Protein AF-A0A955ZIU8-F1 (afdb_monomer)

Secondary structure (DSSP, 8-state):
-HHHHHHHTT--HHHHHHHHHHTTTGGGTS-HHHHHHHHHHHH---

Foldseek 3Di:
DQLVVCVVVVADSVLSVVLCVVCVVVPVPDDSVVSNVSSCVSRDDD

Mean predicted aligned error: 4.4 Å

Nearest PDB structures (foldseek):
  2ztd-assembly1_B  TM=8.368E-01  e=2.867E-01  Mycobacterium tuberculosis
  2ztd-assembly1_A  TM=8.366E-01  e=4.431E-01  Mycobacterium tuberculosis
  2h5x-assembly1_A  TM=8.348E-01  e=5.682E-01  Mycobacterium tuberculosis H37Rv
  2h5x-assembly1_B-2  TM=8.122E-01  e=9.343E-01  Mycobacterium tuberculosis H37Rv

Solvent-accessible surface area (backbone atoms only — not comparable to full-atom values): 2741 Å² total; per-residue (Å²): 115,67,47,61,52,37,40,71,73,68,41,55,64,70,59,24,45,53,41,42,60,70,40,54,77,49,56,81,81,43,53,73,68,56,50,49,54,51,36,48,62,74,70,50,83,129

Radius of gyration: 9.47 Å; Cα contacts (8 Å, |Δi|>4): 30; chains: 1; bounding box: 21×20×21 Å

Sequence (46 aa):
KLLLALTSQGFKKAEATKATEKLAAEARSLSLEELLRRALGLLVPR

Structure (mmCIF, N/CA/C/O backbone):
data_AF-A0A955ZIU8-F1
#
_entry.id   AF-A0A955ZIU8-F1
#
loop_
_atom_site.group_PDB
_atom_site.id
_atom_site.type_symbol
_atom_site.label_atom_id
_atom_site.label_alt_id
_atom_site.label_comp_id
_atom_site.label_asym_id
_atom_site.label_entity_id
_atom_site.label_seq_id
_atom_site.pdbx_PDB_ins_code
_atom_site.Cartn_x
_atom_site.Cartn_y
_atom_site.Cartn_z
_atom_site.occupancy
_atom_site.B_iso_or_equiv
_atom_site.auth_seq_id
_atom_site.auth_comp_id
_atom_site.auth_asym_id
_atom_s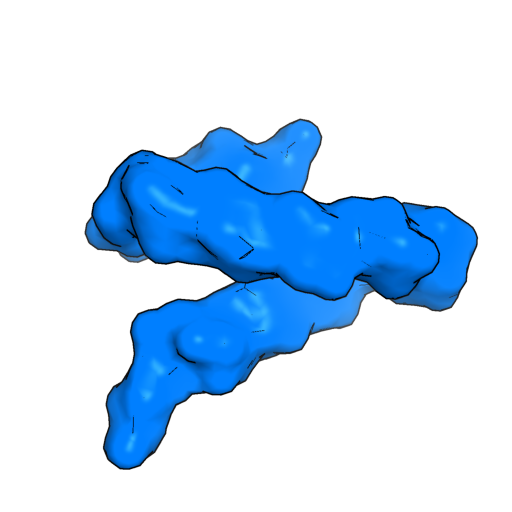ite.auth_atom_id
_atom_site.pdbx_PDB_model_num
ATOM 1 N N . LYS A 1 1 ? 1.165 7.938 -6.558 1.00 78.75 1 LYS A N 1
ATOM 2 C CA . LYS A 1 1 ? -0.186 7.326 -6.688 1.00 78.75 1 LYS A CA 1
ATOM 3 C C . LYS A 1 1 ? -0.403 6.160 -5.710 1.00 78.75 1 LYS A C 1
ATOM 5 O O . LYS A 1 1 ? -1.506 6.048 -5.201 1.00 78.75 1 LYS A O 1
ATOM 10 N N . LEU A 1 2 ? 0.628 5.367 -5.375 1.00 79.88 2 LEU A N 1
ATOM 11 C CA . LEU A 1 2 ? 0.536 4.242 -4.425 1.00 79.88 2 LEU A CA 1
ATOM 12 C C . LEU A 1 2 ? 0.103 4.648 -2.998 1.00 79.88 2 LEU A C 1
ATOM 14 O O . LEU A 1 2 ? -0.848 4.083 -2.471 1.00 79.88 2 LEU A O 1
ATOM 18 N N . LEU A 1 3 ? 0.723 5.686 -2.418 1.00 85.06 3 LEU A N 1
ATOM 19 C CA . LEU A 1 3 ? 0.387 6.189 -1.075 1.00 85.06 3 LEU A CA 1
ATOM 20 C C . LEU A 1 3 ? -1.104 6.518 -0.923 1.00 85.06 3 LEU A C 1
ATOM 22 O O . LEU A 1 3 ? -1.738 6.113 0.044 1.00 85.06 3 LEU A O 1
ATOM 26 N N . LEU A 1 4 ? -1.654 7.232 -1.909 1.00 86.62 4 LEU A N 1
ATOM 27 C CA . LEU A 1 4 ? -3.037 7.702 -1.890 1.00 86.62 4 LEU A CA 1
ATOM 28 C C . LEU A 1 4 ? -4.035 6.537 -1.965 1.00 86.62 4 LEU A C 1
ATOM 30 O O . LEU A 1 4 ? -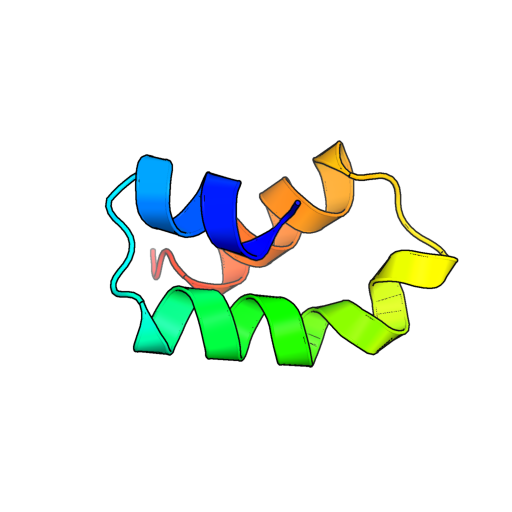5.091 6.585 -1.339 1.00 86.62 4 LEU A O 1
ATOM 34 N N . ALA A 1 5 ? -3.684 5.488 -2.716 1.00 86.31 5 ALA A N 1
ATOM 35 C CA . ALA A 1 5 ? -4.481 4.272 -2.830 1.00 86.31 5 ALA A CA 1
ATOM 36 C C . ALA A 1 5 ? -4.526 3.508 -1.498 1.00 86.31 5 ALA A C 1
ATOM 38 O O . ALA A 1 5 ? -5.598 3.096 -1.068 1.00 86.31 5 ALA A O 1
ATOM 39 N N . LEU A 1 6 ? -3.390 3.393 -0.804 1.00 84.94 6 LEU A N 1
ATOM 40 C CA . LEU A 1 6 ? -3.315 2.745 0.509 1.00 84.94 6 LEU A CA 1
ATOM 41 C C . LEU A 1 6 ? -4.065 3.543 1.585 1.00 84.94 6 LEU A C 1
ATOM 43 O O . LEU A 1 6 ? -4.823 2.970 2.360 1.00 84.94 6 LEU A O 1
ATOM 47 N N . THR A 1 7 ? -3.936 4.870 1.600 1.00 87.25 7 THR A N 1
ATOM 48 C CA . THR A 1 7 ? -4.716 5.704 2.528 1.00 87.25 7 THR A CA 1
ATOM 49 C C . THR A 1 7 ? -6.213 5.682 2.220 1.00 87.25 7 THR A C 1
ATOM 51 O O . THR A 1 7 ? -7.014 5.717 3.147 1.00 87.25 7 THR A O 1
ATOM 54 N N . SER A 1 8 ? -6.608 5.573 0.943 1.00 87.56 8 SER A N 1
ATOM 55 C CA . SER A 1 8 ? -8.025 5.445 0.551 1.00 87.56 8 SER A CA 1
ATOM 56 C C . SER A 1 8 ? -8.618 4.079 0.907 1.00 87.56 8 SER A C 1
ATOM 58 O O . SER A 1 8 ? -9.818 3.976 1.123 1.00 87.56 8 SER A O 1
ATOM 60 N N . GLN A 1 9 ? -7.783 3.043 1.014 1.00 83.12 9 GLN A N 1
ATOM 61 C CA . GLN A 1 9 ? -8.168 1.717 1.512 1.00 83.12 9 GLN A CA 1
ATOM 62 C C . GLN A 1 9 ? -8.337 1.666 3.045 1.00 83.12 9 GLN A C 1
ATOM 64 O O . GLN A 1 9 ? -8.692 0.623 3.584 1.00 83.12 9 GLN A O 1
ATOM 69 N N . GLY A 1 10 ? -8.088 2.768 3.764 1.00 86.12 10 GLY A N 1
ATOM 70 C CA . GLY A 1 10 ? -8.237 2.838 5.222 1.00 86.12 10 GLY A CA 1
ATOM 71 C C . GLY A 1 10 ? -6.968 2.505 6.013 1.00 86.12 10 GLY A C 1
ATOM 72 O O . GLY A 1 10 ? -7.005 2.489 7.244 1.00 86.12 10 GLY A O 1
ATOM 73 N N . PHE A 1 11 ? -5.824 2.288 5.351 1.00 87.94 11 PHE A N 1
ATOM 74 C CA . PHE A 1 11 ? -4.552 2.106 6.053 1.00 87.94 11 PHE A CA 1
ATOM 75 C C . PHE A 1 11 ? -4.067 3.423 6.668 1.00 87.94 11 PHE A C 1
ATOM 77 O O . PH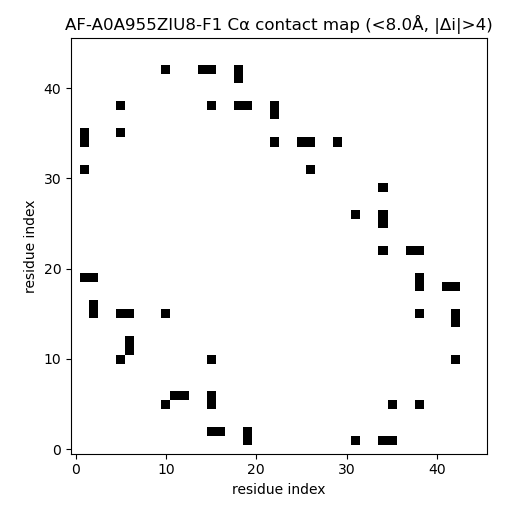E A 1 11 ? -4.173 4.499 6.069 1.00 87.94 11 PHE A O 1
ATOM 84 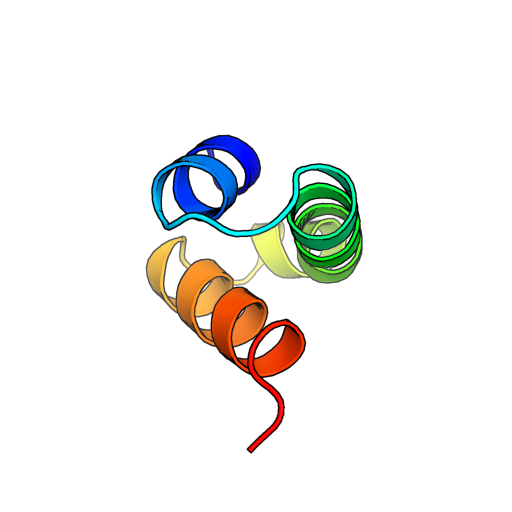N N . LYS A 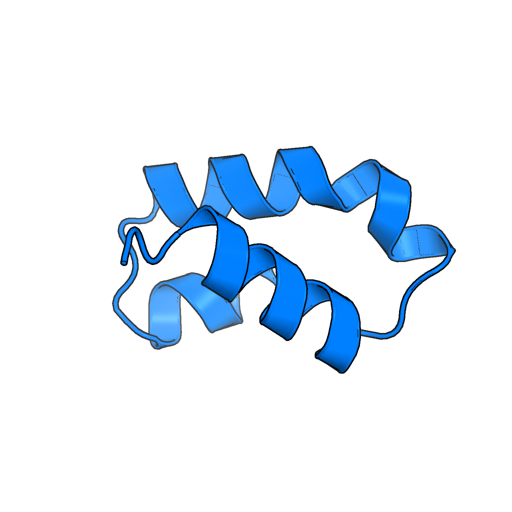1 12 ? -3.481 3.341 7.870 1.00 89.50 12 LYS A N 1
ATOM 85 C CA . LYS A 1 12 ? -2.905 4.506 8.558 1.00 89.50 12 LYS A CA 1
ATOM 86 C C . LYS A 1 12 ? -1.853 5.166 7.668 1.00 89.50 12 LYS A C 1
ATOM 88 O O . LYS A 1 12 ? -0.996 4.488 7.109 1.00 89.50 12 LYS A O 1
ATOM 93 N N . LYS A 1 13 ? -1.859 6.501 7.604 1.00 87.81 13 LYS A N 1
ATOM 94 C CA . LYS A 1 13 ? -0.922 7.283 6.778 1.00 87.81 13 LYS A CA 1
ATOM 95 C C . LYS A 1 13 ? 0.542 6.887 7.006 1.00 87.81 13 LYS A C 1
ATOM 97 O O . LYS A 1 13 ? 1.274 6.736 6.041 1.00 87.81 13 LYS A O 1
ATOM 102 N N . ALA A 1 14 ? 0.947 6.664 8.257 1.00 87.88 14 ALA A N 1
ATOM 103 C CA . ALA A 1 14 ? 2.308 6.237 8.593 1.00 87.88 14 ALA A CA 1
ATOM 104 C C . ALA A 1 14 ? 2.670 4.859 8.003 1.00 87.88 14 ALA A C 1
ATOM 106 O O . ALA A 1 14 ? 3.739 4.694 7.423 1.00 87.88 14 ALA A O 1
ATOM 107 N N . GLU A 1 15 ? 1.755 3.896 8.098 1.00 87.88 15 GLU A N 1
ATOM 108 C CA . GLU A 1 15 ? 1.916 2.541 7.564 1.00 87.88 15 GLU A CA 1
ATOM 109 C C . GLU A 1 15 ? 1.943 2.557 6.026 1.00 87.88 15 GLU A C 1
ATOM 111 O O . GLU A 1 15 ? 2.834 1.982 5.402 1.00 87.88 15 GLU A O 1
ATOM 116 N N . ALA A 1 16 ? 1.031 3.312 5.407 1.00 89.06 16 ALA A N 1
ATOM 117 C CA . ALA A 1 16 ? 0.987 3.516 3.962 1.00 89.06 16 ALA A CA 1
ATOM 118 C C . ALA A 1 16 ? 2.272 4.171 3.425 1.00 89.06 16 ALA A C 1
ATOM 120 O O . ALA A 1 16 ? 2.780 3.759 2.379 1.00 89.06 16 ALA A O 1
ATOM 121 N N . THR A 1 17 ? 2.822 5.160 4.140 1.00 90.19 17 THR A N 1
ATOM 122 C CA . THR A 1 17 ? 4.110 5.783 3.802 1.00 90.19 17 THR A CA 1
ATOM 123 C C . THR A 1 17 ? 5.238 4.770 3.892 1.00 90.19 17 THR A C 1
ATOM 125 O O . THR A 1 17 ? 5.959 4.597 2.916 1.00 90.19 17 THR A O 1
ATOM 128 N N . LYS A 1 18 ? 5.330 4.023 4.994 1.00 89.75 18 LYS A N 1
ATOM 129 C CA . LYS A 1 18 ? 6.381 3.021 5.200 1.00 89.75 18 LYS A CA 1
ATOM 130 C C . LYS A 1 18 ? 6.346 1.913 4.141 1.00 89.75 18 LYS A C 1
ATOM 132 O O . LYS A 1 18 ? 7.390 1.534 3.617 1.00 89.75 18 LYS A O 1
ATOM 137 N N . ALA A 1 19 ? 5.157 1.426 3.782 1.00 88.19 19 ALA A N 1
ATOM 138 C CA . ALA A 1 19 ? 4.983 0.458 2.699 1.00 88.19 19 ALA A CA 1
ATOM 139 C C . ALA A 1 19 ? 5.372 1.053 1.335 1.00 88.19 19 ALA A C 1
ATOM 141 O O . ALA A 1 19 ? 6.047 0.398 0.544 1.00 88.19 19 ALA A O 1
ATOM 142 N 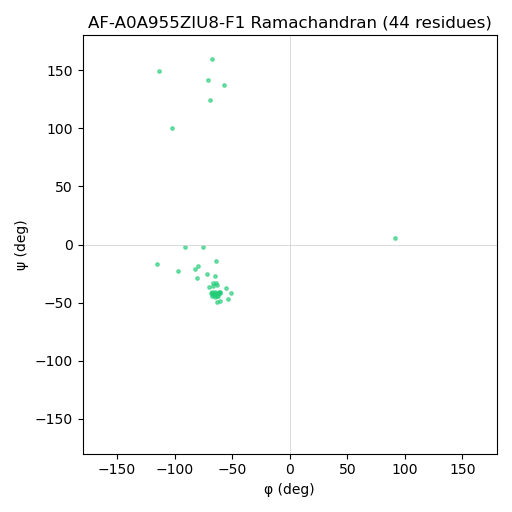N . THR A 1 20 ? 5.002 2.311 1.076 1.00 88.44 20 THR A N 1
ATOM 143 C CA . THR A 1 20 ? 5.349 3.011 -0.169 1.00 88.44 20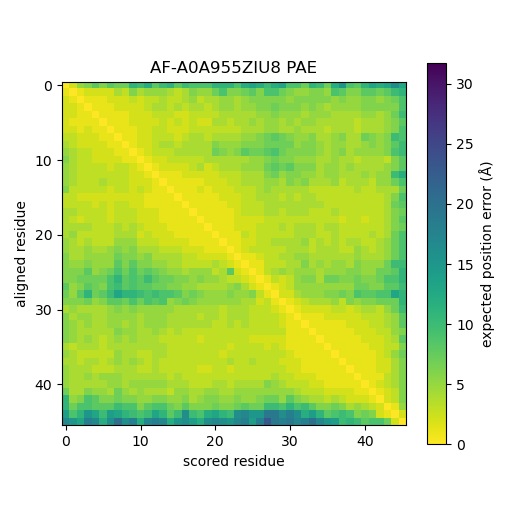 THR A CA 1
ATOM 144 C C . THR A 1 20 ? 6.852 3.258 -0.289 1.00 88.44 20 THR A C 1
ATOM 146 O O . THR A 1 20 ? 7.402 3.045 -1.362 1.00 88.44 20 THR A O 1
ATOM 149 N N . GLU A 1 21 ? 7.528 3.663 0.787 1.00 89.75 21 GLU A N 1
ATOM 150 C CA . GLU A 1 21 ? 8.984 3.852 0.808 1.00 89.75 21 GLU A CA 1
ATOM 151 C C . GLU A 1 21 ? 9.724 2.529 0.610 1.00 89.75 21 GLU A C 1
ATOM 153 O O . GLU A 1 21 ? 10.648 2.453 -0.197 1.00 89.75 21 GLU A O 1
ATOM 158 N N . LYS A 1 22 ? 9.274 1.460 1.275 1.00 88.50 22 LYS A N 1
ATOM 159 C CA . LYS A 1 22 ? 9.874 0.127 1.146 1.00 88.50 22 LYS A CA 1
ATOM 160 C C . LYS A 1 22 ? 9.749 -0.430 -0.277 1.00 88.50 22 LYS A C 1
ATOM 162 O O . LYS A 1 22 ? 10.674 -1.068 -0.764 1.00 88.50 22 LYS A O 1
ATOM 167 N N . LEU A 1 23 ? 8.642 -0.129 -0.956 1.00 88.19 23 LEU A N 1
ATOM 168 C CA . LEU A 1 23 ? 8.379 -0.541 -2.336 1.00 88.19 23 LEU A CA 1
ATOM 169 C C . LEU A 1 23 ? 8.846 0.483 -3.382 1.00 88.19 23 LEU A C 1
ATOM 171 O O . LEU A 1 23 ? 8.732 0.219 -4.576 1.00 88.19 23 LEU A O 1
ATOM 175 N N . ALA A 1 24 ? 9.394 1.635 -2.981 1.00 85.94 24 ALA A N 1
ATOM 176 C CA . ALA A 1 24 ? 9.826 2.678 -3.914 1.00 85.94 24 ALA A CA 1
ATOM 177 C C . ALA A 1 24 ? 10.972 2.208 -4.826 1.00 85.94 24 ALA A C 1
ATOM 179 O O . ALA A 1 24 ? 11.033 2.598 -5.992 1.00 85.94 24 ALA A O 1
ATOM 180 N N . ALA A 1 25 ? 11.851 1.342 -4.313 1.00 83.88 25 ALA A N 1
ATOM 181 C CA . ALA A 1 25 ? 12.914 0.715 -5.098 1.00 83.88 25 ALA A CA 1
ATOM 182 C C . ALA A 1 25 ? 12.360 -0.305 -6.109 1.00 83.88 25 ALA A C 1
ATOM 184 O O . ALA A 1 25 ? 12.835 -0.384 -7.240 1.00 83.88 25 ALA A O 1
ATOM 185 N N . GLU A 1 26 ? 11.317 -1.042 -5.726 1.00 83.12 26 GLU A N 1
ATOM 186 C CA . GLU A 1 26 ? 10.663 -2.056 -6.562 1.00 83.12 26 GLU A CA 1
ATOM 187 C C . GLU A 1 26 ? 9.687 -1.437 -7.575 1.00 83.12 26 GLU A C 1
ATOM 189 O O . GLU A 1 26 ? 9.371 -2.048 -8.594 1.00 83.12 26 GLU A O 1
ATOM 194 N N . ALA A 1 27 ? 9.263 -0.189 -7.352 1.00 79.75 27 ALA A N 1
ATOM 195 C CA . ALA A 1 27 ? 8.323 0.527 -8.209 1.00 79.75 27 ALA A CA 1
ATOM 196 C C . ALA A 1 27 ? 8.834 0.804 -9.630 1.00 79.75 27 ALA A C 1
ATOM 198 O O . ALA A 1 27 ? 8.045 1.162 -10.501 1.00 79.75 27 ALA A O 1
ATOM 199 N N . ARG A 1 28 ? 10.142 0.649 -9.872 1.00 81.50 28 ARG A N 1
ATOM 200 C CA . ARG A 1 28 ? 10.750 0.748 -11.210 1.00 81.50 28 ARG A CA 1
ATOM 201 C C . ARG A 1 28 ? 10.631 -0.544 -12.019 1.00 81.50 28 ARG A C 1
ATOM 203 O O . ARG A 1 28 ? 10.744 -0.490 -13.238 1.00 81.50 28 ARG A O 1
ATOM 210 N N . SER A 1 29 ? 10.416 -1.671 -11.344 1.00 84.62 29 SER A N 1
ATOM 211 C CA . SER A 1 29 ? 10.431 -3.008 -11.947 1.00 84.62 29 SER A CA 1
ATOM 212 C C . SER A 1 29 ? 9.074 -3.707 -11.894 1.00 84.62 29 SER A C 1
ATOM 214 O O . SER A 1 29 ? 8.876 -4.681 -12.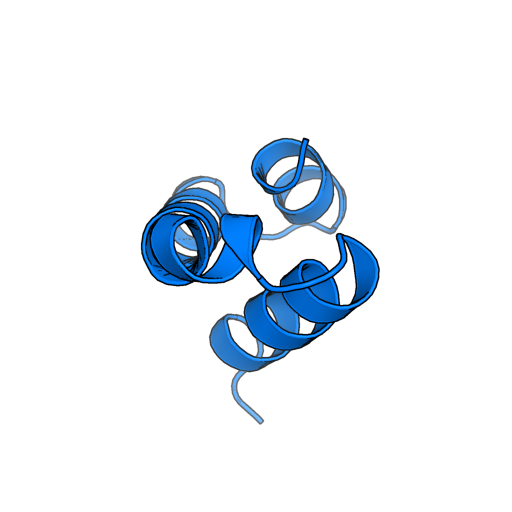612 1.00 84.62 29 SER A O 1
ATOM 216 N N . LEU A 1 30 ? 8.155 -3.236 -11.048 1.00 84.31 30 LEU A N 1
ATOM 217 C CA . LEU A 1 30 ? 6.845 -3.843 -10.834 1.00 84.31 30 LEU A CA 1
ATOM 218 C C . LEU A 1 30 ? 5.717 -2.940 -11.326 1.00 84.31 30 LEU A C 1
ATOM 220 O O . LEU A 1 30 ? 5.788 -1.710 -11.258 1.00 84.31 30 LEU A O 1
ATOM 224 N N . SER A 1 31 ? 4.634 -3.574 -11.765 1.00 89.06 31 SER A N 1
ATOM 225 C CA . SER A 1 31 ? 3.395 -2.877 -12.100 1.00 89.06 31 SER A CA 1
ATOM 226 C C . SER A 1 31 ? 2.725 -2.275 -10.855 1.00 89.06 31 SER A C 1
ATOM 228 O O . SER A 1 31 ? 2.943 -2.709 -9.722 1.00 89.06 31 SER A O 1
ATOM 230 N N . LEU A 1 32 ? 1.851 -1.280 -11.051 1.00 83.50 32 LEU A N 1
ATOM 231 C CA . LEU A 1 32 ? 1.074 -0.679 -9.956 1.00 83.50 32 LEU A CA 1
ATOM 232 C C . LEU A 1 32 ? 0.262 -1.734 -9.184 1.00 83.50 32 LEU A C 1
ATOM 234 O O . LEU A 1 32 ? 0.141 -1.643 -7.964 1.00 83.50 32 LEU A O 1
ATOM 238 N N . GLU A 1 33 ? -0.278 -2.727 -9.890 1.00 87.38 33 GLU A N 1
ATOM 239 C CA . GLU A 1 33 ? -1.081 -3.798 -9.301 1.00 87.38 33 GLU A CA 1
ATOM 240 C C . GLU A 1 33 ? -0.232 -4.724 -8.416 1.00 87.38 33 GLU A C 1
ATOM 242 O O . GLU A 1 33 ? -0.628 -5.052 -7.296 1.00 87.38 33 GLU A O 1
ATOM 247 N N . GLU A 1 34 ? 0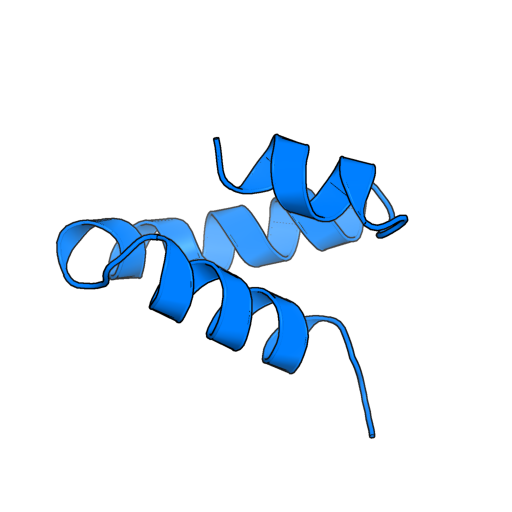.978 -5.076 -8.859 1.00 90.00 34 GLU A N 1
ATOM 248 C CA . GLU A 1 34 ? 1.930 -5.845 -8.050 1.00 90.00 34 GLU A CA 1
ATOM 249 C C . GLU A 1 34 ? 2.405 -5.069 -6.823 1.00 90.00 34 GLU A C 1
ATOM 251 O O . GLU A 1 34 ? 2.465 -5.631 -5.728 1.00 90.00 34 GLU A O 1
ATOM 256 N N . LEU A 1 35 ? 2.692 -3.773 -6.975 1.00 87.88 35 LEU A N 1
ATOM 257 C CA . LEU A 1 35 ? 3.068 -2.909 -5.855 1.00 87.88 35 LEU A CA 1
ATOM 258 C C . LEU A 1 35 ? 1.946 -2.818 -4.822 1.00 87.88 35 LEU A C 1
ATOM 260 O O . LEU A 1 35 ? 2.217 -2.875 -3.627 1.00 87.88 35 LEU A O 1
ATOM 264 N N . LEU A 1 36 ? 0.686 -2.724 -5.257 1.00 86.88 36 LEU A N 1
ATOM 265 C CA . LEU A 1 36 ? -0.463 -2.751 -4.352 1.00 86.88 36 LEU A CA 1
ATOM 266 C C . LEU A 1 36 ? -0.579 -4.098 -3.641 1.00 86.88 36 LEU A C 1
ATOM 268 O O . LEU A 1 36 ? -0.746 -4.123 -2.426 1.00 86.88 36 LEU A O 1
ATOM 272 N N . ARG A 1 37 ? -0.429 -5.217 -4.357 1.00 88.44 37 ARG A N 1
ATOM 273 C CA . ARG A 1 37 ? -0.487 -6.555 -3.753 1.00 88.44 37 ARG A CA 1
ATOM 274 C C . ARG A 1 37 ? 0.626 -6.761 -2.720 1.00 88.44 37 ARG A C 1
ATOM 276 O O . ARG A 1 37 ? 0.358 -7.278 -1.637 1.00 88.44 37 ARG A O 1
ATOM 283 N N . ARG A 1 38 ? 1.852 -6.309 -3.011 1.00 88.81 38 ARG A N 1
ATOM 284 C CA . ARG A 1 38 ? 2.970 -6.340 -2.053 1.00 88.81 38 ARG A CA 1
ATOM 285 C C . ARG A 1 38 ? 2.752 -5.398 -0.875 1.00 88.81 38 ARG A C 1
ATOM 287 O O . ARG A 1 38 ? 3.021 -5.787 0.256 1.00 88.81 38 ARG A O 1
ATOM 294 N N . ALA A 1 39 ? 2.230 -4.197 -1.112 1.00 87.69 39 ALA A N 1
ATOM 295 C CA . ALA A 1 39 ? 1.914 -3.253 -0.045 1.00 87.69 39 ALA A CA 1
ATOM 296 C C . ALA A 1 39 ? 0.853 -3.825 0.901 1.00 87.69 39 ALA A C 1
ATOM 298 O O . ALA A 1 39 ? 1.034 -3.780 2.112 1.00 87.69 39 ALA A O 1
ATOM 299 N N . LEU A 1 40 ? -0.206 -4.433 0.361 1.00 87.06 40 LEU A N 1
ATOM 300 C CA . LEU A 1 40 ? -1.231 -5.118 1.147 1.00 87.06 40 LEU A CA 1
ATOM 301 C C . LEU A 1 40 ? -0.645 -6.295 1.938 1.00 87.06 40 LEU A C 1
ATOM 303 O O . LEU A 1 40 ? -0.948 -6.432 3.115 1.00 87.06 40 LEU A O 1
ATOM 307 N N . GLY A 1 41 ? 0.247 -7.092 1.340 1.00 87.38 41 GLY A N 1
ATOM 308 C CA . GLY A 1 41 ? 0.939 -8.178 2.046 1.00 87.38 41 GLY A CA 1
ATOM 309 C C . GLY A 1 41 ? 1.878 -7.711 3.167 1.00 87.38 41 GLY A C 1
ATOM 310 O O . GLY A 1 41 ? 2.100 -8.446 4.121 1.00 87.38 41 GLY A O 1
ATOM 311 N N . LEU A 1 42 ? 2.418 -6.492 3.076 1.00 84.38 42 LEU A N 1
ATOM 312 C CA . LEU A 1 42 ? 3.224 -5.880 4.139 1.00 84.38 42 LEU A CA 1
ATOM 313 C C . LEU A 1 42 ? 2.371 -5.269 5.259 1.00 84.38 42 LEU A C 1
ATOM 315 O O . LEU A 1 42 ? 2.847 -5.165 6.386 1.00 84.38 42 LEU A O 1
ATOM 319 N N . LEU A 1 43 ? 1.155 -4.825 4.934 1.00 81.19 43 LEU A N 1
ATOM 320 C CA . LEU A 1 43 ? 0.266 -4.086 5.834 1.00 81.19 43 LEU A CA 1
ATOM 321 C C . LEU A 1 43 ? -0.778 -4.962 6.531 1.00 81.19 43 LEU A C 1
ATOM 323 O O . LEU A 1 43 ? -1.301 -4.571 7.571 1.00 81.19 43 LEU A O 1
ATOM 327 N N . VAL A 1 44 ? -1.111 -6.118 5.961 1.00 77.25 44 VAL A N 1
ATOM 328 C CA . VAL A 1 44 ? -2.062 -7.072 6.534 1.00 77.25 44 VAL A CA 1
ATOM 329 C C . VAL A 1 44 ? -1.268 -8.216 7.171 1.00 77.25 44 VAL A C 1
ATOM 331 O O . VAL A 1 44 ? -0.818 -9.107 6.447 1.00 77.25 44 VAL A O 1
ATOM 334 N N . PRO A 1 45 ? -1.077 -8.230 8.504 1.00 63.69 45 PRO A N 1
ATOM 335 C CA . PRO A 1 45 ? -0.644 -9.441 9.177 1.00 63.69 45 PRO A CA 1
ATOM 336 C C . PRO A 1 45 ? -1.812 -10.433 9.117 1.00 63.69 45 PRO A C 1
ATOM 338 O O . PRO A 1 45 ? -2.935 -10.094 9.492 1.00 63.69 45 PRO A O 1
ATOM 341 N N . ARG A 1 46 ? -1.564 -11.629 8.582 1.00 48.97 46 ARG A N 1
ATOM 342 C CA . ARG A 1 46 ? -2.450 -12.771 8.825 1.00 48.97 46 ARG A CA 1
ATOM 343 C C . ARG A 1 46 ? -2.361 -13.197 10.282 1.00 48.97 46 ARG A C 1
ATOM 345 O O . ARG A 1 46 ? -1.234 -13.145 10.821 1.00 48.97 46 ARG A O 1
#

pLDDT: mean 84.81, std 6.99, range [48.97, 90.19]